Protein AF-A0A6B1G7Y1-F1 (afdb_monomer)

Solvent-accessible surface area (backbone atoms only — not comparable to full-atom values): 6559 Å² total; per-residue (Å²): 115,48,78,45,82,40,57,37,97,88,54,91,50,55,20,27,52,39,49,70,49,32,51,61,59,52,47,54,26,47,52,36,50,74,74,71,46,82,63,51,30,34,39,41,21,47,27,70,39,93,58,63,71,34,33,55,50,52,54,49,34,47,74,68,62,28,32,74,43,78,39,43,59,91,36,66,65,51,53,47,56,47,28,75,73,72,44,72,81,73,78,77,84,78,58,84,82,77,75,85,70,83,94,63,84,80,79,76,78,129

Foldseek 3Di:
DEEAEFADPPDDGAGLLDVVNLCVQLVQLVVCVVVVNPPAYEYETQHQHPDDDSNVSQVVSVVVSSHPYYYHPPPVVSQVVCCVVPNDPDDPPCDPDDDDDPPDPPPPDD

Structure (mmCIF, N/CA/C/O backbone):
data_AF-A0A6B1G7Y1-F1
#
_entry.id   AF-A0A6B1G7Y1-F1
#
loop_
_atom_site.group_PDB
_atom_site.id
_atom_site.type_symbol
_atom_site.label_atom_id
_atom_site.label_alt_id
_atom_site.label_comp_id
_atom_site.label_asym_id
_atom_site.label_entity_id
_atom_site.label_seq_id
_atom_site.pdbx_PDB_ins_code
_atom_site.Cartn_x
_atom_site.Cartn_y
_atom_site.Cartn_z
_atom_site.occupancy
_atom_site.B_iso_or_equiv
_atom_site.auth_seq_id
_atom_site.auth_comp_id
_atom_site.auth_asym_id
_atom_site.auth_atom_id
_atom_site.pdbx_PDB_model_num
ATOM 1 N N . MET A 1 1 ? -5.234 8.886 9.598 1.00 89.38 1 MET A N 1
ATOM 2 C CA . MET A 1 1 ? -4.696 8.114 8.456 1.00 89.38 1 MET A CA 1
ATOM 3 C C . MET A 1 1 ? -3.188 8.131 8.548 1.00 89.38 1 MET A C 1
ATOM 5 O O . MET A 1 1 ? -2.628 9.182 8.844 1.00 89.38 1 MET A O 1
ATOM 9 N N . TYR A 1 2 ? -2.557 6.995 8.290 1.00 94.12 2 TYR A N 1
ATOM 10 C CA . TYR A 1 2 ? -1.113 6.837 8.278 1.00 94.12 2 TYR A CA 1
ATOM 11 C C . TYR A 1 2 ? -0.604 6.624 6.856 1.00 94.12 2 TYR A C 1
ATOM 13 O O . TYR A 1 2 ? -1.242 5.952 6.044 1.00 94.12 2 TYR A O 1
ATOM 21 N N . PHE A 1 3 ? 0.569 7.184 6.583 1.00 91.38 3 PHE A N 1
ATOM 22 C CA . PHE A 1 3 ? 1.288 6.996 5.334 1.00 91.38 3 PHE A CA 1
ATOM 23 C C . PHE A 1 3 ? 2.706 6.549 5.644 1.00 91.38 3 PHE A C 1
ATOM 25 O O . PHE A 1 3 ? 3.412 7.199 6.414 1.00 91.38 3 PHE A O 1
ATOM 32 N N . GLU A 1 4 ? 3.138 5.472 5.005 1.00 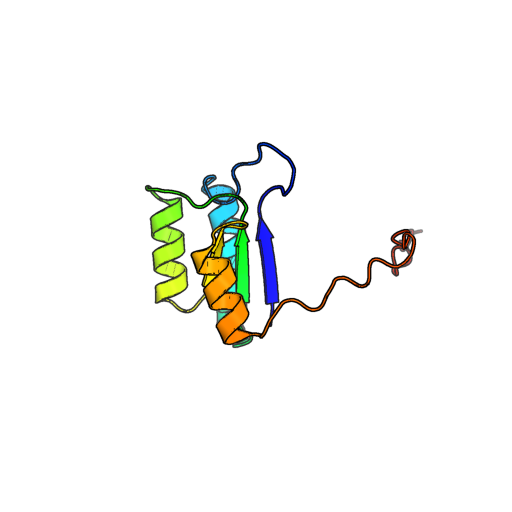93.44 4 GLU A N 1
ATOM 33 C CA . GLU A 1 4 ? 4.524 5.040 5.030 1.00 93.44 4 GLU A CA 1
ATOM 34 C C . GLU A 1 4 ? 5.127 5.138 3.639 1.00 93.44 4 GLU A C 1
ATOM 36 O O . GLU A 1 4 ? 4.558 4.672 2.656 1.00 93.44 4 GLU A O 1
ATOM 41 N N . TYR A 1 5 ? 6.309 5.737 3.557 1.00 91.56 5 TYR A N 1
ATOM 42 C CA . TYR A 1 5 ? 7.006 5.926 2.300 1.00 91.56 5 TYR A CA 1
ATOM 43 C C . TYR A 1 5 ? 8.228 5.008 2.194 1.00 91.56 5 TYR A C 1
ATOM 45 O O . TYR A 1 5 ? 9.103 5.016 3.064 1.00 91.56 5 TYR A O 1
ATOM 53 N N . LYS A 1 6 ? 8.318 4.237 1.102 1.00 91.81 6 LYS A N 1
ATOM 54 C CA . LYS A 1 6 ? 9.457 3.361 0.790 1.00 91.81 6 LYS A CA 1
ATOM 55 C C . LYS A 1 6 ? 9.981 3.568 -0.624 1.00 91.81 6 LYS A C 1
ATOM 57 O O . LYS A 1 6 ? 9.356 3.170 -1.604 1.00 91.81 6 LYS A O 1
ATOM 62 N N . GLY A 1 7 ? 11.206 4.059 -0.738 1.00 85.62 7 GLY A N 1
ATOM 63 C CA . GLY A 1 7 ? 11.886 4.191 -2.021 1.00 85.62 7 GLY A CA 1
ATOM 64 C C . GLY A 1 7 ? 12.728 5.449 -2.074 1.00 85.62 7 GLY A C 1
ATOM 65 O O . GLY A 1 7 ? 13.255 5.902 -1.059 1.00 85.62 7 GLY A O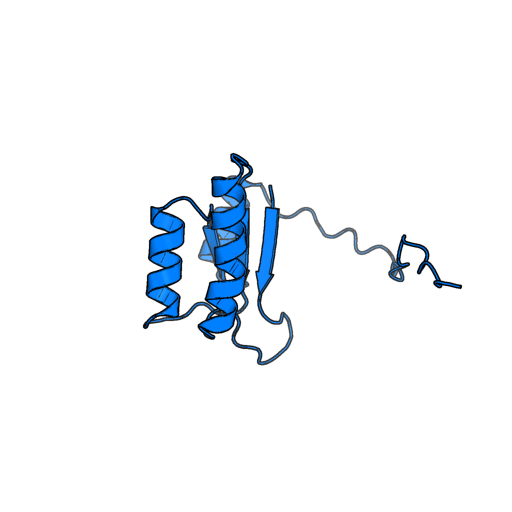 1
ATOM 66 N N . SER A 1 8 ? 12.872 5.999 -3.272 1.00 78.19 8 SER A N 1
ATOM 67 C CA . SER A 1 8 ? 13.483 7.304 -3.488 1.00 78.19 8 SER A CA 1
ATOM 68 C C . SER A 1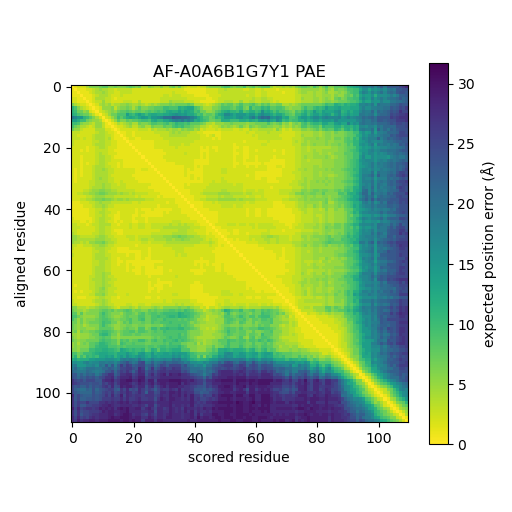 8 ? 12.702 8.063 -4.553 1.00 78.19 8 SER A C 1
ATOM 70 O O . SER A 1 8 ? 12.240 7.460 -5.517 1.00 78.19 8 SER A O 1
ATOM 72 N N . PHE A 1 9 ? 12.577 9.378 -4.368 1.00 67.25 9 PHE A N 1
ATOM 73 C CA . PHE A 1 9 ? 11.962 10.277 -5.345 1.00 67.25 9 PHE A CA 1
ATOM 74 C C . PHE A 1 9 ? 12.948 10.647 -6.470 1.00 67.25 9 PHE A C 1
ATOM 76 O O . PHE A 1 9 ? 12.533 10.944 -7.581 1.00 67.25 9 PHE A O 1
ATOM 83 N N . LYS A 1 10 ? 14.263 10.606 -6.193 1.00 66.38 10 LYS A N 1
ATOM 84 C CA . LYS A 1 10 ? 15.339 11.027 -7.116 1.00 66.38 10 LYS A CA 1
ATOM 85 C C . LYS A 1 10 ? 16.482 10.009 -7.254 1.00 66.38 10 LYS A C 1
ATOM 87 O O . LYS A 1 10 ? 17.599 10.384 -7.582 1.00 66.38 10 LYS A O 1
ATOM 92 N N . GLY A 1 11 ? 16.269 8.733 -6.935 1.00 62.91 11 GLY A N 1
ATOM 93 C CA . GLY A 1 11 ? 17.366 7.758 -6.919 1.00 62.91 11 GLY A CA 1
ATOM 94 C C . GLY A 1 11 ? 16.953 6.346 -7.304 1.00 62.91 11 GLY A C 1
ATOM 95 O O . GLY A 1 11 ? 15.781 5.995 -7.245 1.00 62.91 11 GLY A O 1
ATOM 96 N N . ALA A 1 12 ? 17.944 5.509 -7.612 1.00 70.81 12 ALA A N 1
ATOM 97 C CA . ALA A 1 12 ? 17.774 4.145 -8.123 1.00 70.81 12 ALA A CA 1
ATOM 98 C C . ALA A 1 12 ? 17.282 3.112 -7.086 1.00 70.81 12 ALA A C 1
ATOM 100 O O . ALA A 1 12 ? 17.328 1.908 -7.331 1.00 70.81 12 ALA A O 1
ATOM 101 N N . ARG A 1 13 ? 16.841 3.543 -5.894 1.00 78.00 13 ARG A N 1
ATOM 102 C CA . ARG A 1 13 ? 16.366 2.603 -4.870 1.00 78.00 13 ARG A CA 1
ATOM 103 C C . ARG A 1 13 ? 15.029 2.007 -5.323 1.00 78.00 13 ARG A C 1
ATOM 105 O O . ARG A 1 13 ? 14.050 2.752 -5.431 1.00 78.00 13 ARG A O 1
ATOM 112 N N . PRO A 1 14 ? 14.943 0.680 -5.509 1.00 85.06 14 PRO A N 1
ATOM 113 C CA . PRO A 1 14 ? 13.845 0.052 -6.239 1.00 85.06 14 PRO A CA 1
ATOM 114 C C . PRO A 1 14 ? 12.592 -0.172 -5.371 1.00 85.06 14 PRO A C 1
ATOM 116 O O . PRO A 1 14 ? 11.817 -1.083 -5.636 1.00 85.06 14 PRO A O 1
ATOM 119 N N . GLY A 1 15 ? 12.402 0.617 -4.308 1.00 90.50 15 GLY A N 1
ATOM 120 C CA . GLY A 1 15 ? 11.217 0.555 -3.451 1.00 90.50 15 GLY A CA 1
ATOM 121 C C . GLY A 1 15 ? 10.874 -0.863 -2.983 1.00 90.50 15 GLY A C 1
ATOM 122 O O . GLY A 1 15 ? 11.735 -1.602 -2.496 1.00 90.50 15 GLY A O 1
ATOM 123 N N . MET A 1 16 ? 9.609 -1.244 -3.155 1.00 93.94 16 MET A N 1
ATOM 124 C CA . MET A 1 16 ? 9.076 -2.546 -2.751 1.00 93.94 16 MET A CA 1
ATOM 125 C C . MET A 1 16 ? 9.387 -3.694 -3.719 1.00 93.94 16 MET A C 1
ATOM 127 O O . MET A 1 16 ? 9.045 -4.833 -3.407 1.00 93.94 16 MET A O 1
ATOM 131 N N . ARG A 1 17 ? 10.123 -3.471 -4.821 1.00 92.81 17 ARG A N 1
ATOM 132 C CA . ARG A 1 17 ? 10.728 -4.590 -5.578 1.00 92.81 17 ARG A CA 1
ATOM 133 C C . ARG A 1 17 ? 11.681 -5.410 -4.705 1.00 92.81 17 ARG A C 1
ATOM 135 O O . ARG A 1 17 ? 11.894 -6.594 -4.950 1.00 92.81 17 ARG A O 1
ATOM 142 N N . ARG A 1 18 ? 12.242 -4.799 -3.656 1.00 92.62 18 ARG A N 1
ATOM 143 C CA . ARG A 1 18 ? 12.984 -5.506 -2.612 1.00 92.62 18 ARG A CA 1
ATOM 144 C C . ARG A 1 18 ? 12.036 -6.137 -1.597 1.00 92.62 18 ARG A C 1
ATOM 146 O O . ARG A 1 18 ? 11.367 -5.435 -0.837 1.00 92.62 18 ARG A O 1
ATOM 153 N N . THR A 1 19 ? 12.088 -7.462 -1.491 1.00 94.81 19 THR A N 1
ATOM 154 C CA . THR A 1 19 ? 11.292 -8.253 -0.540 1.00 94.81 19 THR A CA 1
ATOM 155 C C . THR A 1 19 ? 11.436 -7.778 0.909 1.00 94.81 19 THR A C 1
ATOM 157 O O . THR A 1 19 ? 10.445 -7.718 1.631 1.00 94.81 19 THR A O 1
ATOM 160 N N . ASP A 1 20 ? 12.641 -7.400 1.354 1.00 95.31 20 ASP A N 1
ATOM 161 C CA . ASP A 1 20 ? 12.850 -6.909 2.725 1.00 95.31 20 ASP A CA 1
ATOM 162 C C . ASP A 1 20 ? 12.154 -5.564 2.980 1.00 95.31 20 ASP A C 1
ATOM 164 O O . ASP A 1 20 ? 11.650 -5.316 4.073 1.00 95.31 20 ASP A O 1
ATOM 168 N N . THR A 1 21 ? 12.092 -4.709 1.957 1.00 94.75 21 THR A N 1
ATOM 169 C CA . THR A 1 21 ? 11.418 -3.410 2.032 1.00 94.75 21 THR A CA 1
ATOM 170 C C . THR A 1 21 ? 9.906 -3.592 2.087 1.00 94.75 21 THR A C 1
ATOM 172 O O . THR A 1 21 ? 9.255 -2.945 2.906 1.00 94.75 21 THR A O 1
ATOM 175 N N . ALA A 1 22 ? 9.366 -4.521 1.290 1.00 96.00 22 ALA A N 1
ATOM 176 C CA . ALA A 1 22 ? 7.955 -4.884 1.349 1.00 96.00 22 ALA A CA 1
ATOM 177 C C . ALA A 1 22 ? 7.565 -5.409 2.741 1.00 96.00 22 ALA A C 1
ATOM 179 O O . ALA A 1 22 ? 6.629 -4.892 3.340 1.00 96.00 22 ALA A O 1
ATOM 180 N N . LYS A 1 23 ? 8.335 -6.349 3.309 1.00 96.88 23 LYS A N 1
ATOM 181 C CA . LYS A 1 23 ? 8.094 -6.871 4.669 1.00 96.88 23 LYS A CA 1
ATOM 182 C C . LYS A 1 23 ? 8.025 -5.763 5.717 1.00 96.88 23 LYS A C 1
ATOM 184 O O . LYS A 1 23 ? 7.087 -5.728 6.502 1.00 96.88 23 LYS A O 1
ATOM 189 N N . LYS A 1 24 ? 9.006 -4.855 5.712 1.00 95.50 24 LYS A N 1
ATOM 190 C CA . LYS A 1 24 ? 9.085 -3.753 6.684 1.00 95.50 24 LYS A CA 1
ATOM 191 C C . LYS A 1 24 ? 7.880 -2.821 6.594 1.00 95.50 24 LYS A C 1
ATOM 193 O O . LYS A 1 24 ? 7.349 -2.455 7.629 1.00 95.50 24 LYS A O 1
ATOM 198 N N . ALA A 1 25 ? 7.462 -2.456 5.381 1.00 96.19 25 ALA A N 1
ATOM 199 C CA . ALA A 1 25 ? 6.298 -1.592 5.201 1.00 96.19 25 ALA A CA 1
ATOM 200 C C . ALA A 1 25 ? 5.003 -2.292 5.628 1.00 96.19 25 ALA A C 1
ATOM 202 O O . ALA A 1 25 ? 4.214 -1.752 6.387 1.00 96.19 25 ALA A O 1
ATOM 203 N N . LEU A 1 26 ? 4.791 -3.529 5.181 1.00 97.38 26 LEU A N 1
ATOM 204 C CA . LEU A 1 26 ? 3.538 -4.234 5.448 1.00 97.38 26 LEU A CA 1
ATOM 205 C C . LEU A 1 26 ? 3.377 -4.609 6.929 1.00 97.38 26 LEU A C 1
ATOM 207 O O . LEU A 1 26 ? 2.255 -4.610 7.428 1.00 97.38 26 LEU A O 1
ATOM 211 N N . LEU A 1 27 ? 4.478 -4.891 7.639 1.00 97.44 27 LEU A N 1
ATOM 212 C CA . LEU A 1 27 ? 4.448 -5.258 9.057 1.00 97.44 27 LEU A CA 1
ATOM 213 C C . LEU A 1 27 ? 3.750 -4.199 9.918 1.00 97.44 27 LEU A C 1
ATOM 215 O O . LEU A 1 27 ? 2.968 -4.568 10.788 1.00 97.44 27 LEU A O 1
ATOM 219 N N . THR A 1 28 ? 3.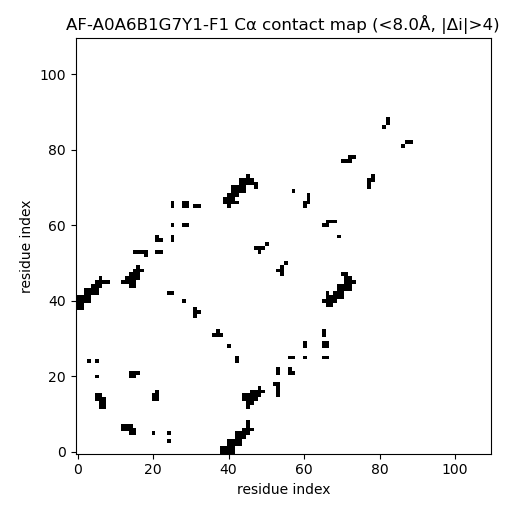980 -2.909 9.653 1.00 96.81 28 THR A N 1
ATOM 220 C CA . THR A 1 28 ? 3.319 -1.815 10.379 1.00 96.81 28 THR A CA 1
ATOM 221 C C . THR A 1 28 ? 1.798 -1.962 10.330 1.00 96.81 28 THR A C 1
ATOM 223 O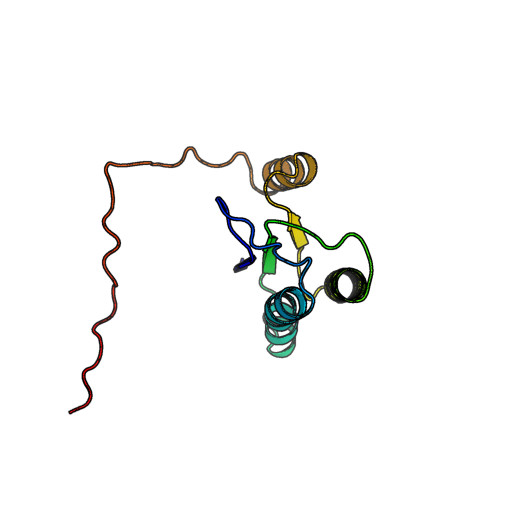 O . THR A 1 28 ? 1.145 -1.913 11.366 1.00 96.81 28 THR A O 1
ATOM 226 N N . GLY A 1 29 ? 1.233 -2.229 9.149 1.00 96.56 29 GLY A N 1
ATOM 227 C CA . GLY A 1 29 ? -0.209 -2.407 8.976 1.00 96.56 29 GLY A CA 1
ATOM 228 C C . GLY A 1 29 ? -0.777 -3.594 9.762 1.00 96.56 29 GLY A C 1
ATOM 229 O O . GLY A 1 29 ? -1.819 -3.485 10.406 1.00 96.56 29 GLY A O 1
ATOM 230 N N . PHE A 1 30 ? -0.062 -4.723 9.781 1.00 97.19 30 PHE A N 1
ATOM 231 C CA . PHE A 1 30 ? -0.457 -5.877 10.597 1.00 97.19 30 PHE A CA 1
ATOM 232 C C . PHE A 1 30 ? -0.390 -5.582 12.100 1.00 97.19 30 PHE A C 1
ATOM 234 O O . PHE A 1 30 ? -1.275 -6.012 12.838 1.00 97.19 30 PHE A O 1
ATOM 241 N N . LEU A 1 31 ? 0.625 -4.841 12.554 1.00 97.56 31 LEU A N 1
ATOM 242 C CA . LEU A 1 31 ? 0.763 -4.458 13.960 1.00 97.56 31 LEU A CA 1
ATOM 243 C C . LEU A 1 31 ? -0.345 -3.501 14.407 1.00 97.56 31 LEU A C 1
ATOM 245 O O . LEU A 1 31 ? -0.896 -3.705 15.483 1.00 97.56 31 LEU A O 1
ATOM 249 N N . LEU A 1 32 ? -0.711 -2.518 13.577 1.00 96.62 32 LEU A N 1
ATOM 250 C CA . LEU A 1 32 ? -1.828 -1.606 13.858 1.00 96.62 32 LEU A CA 1
ATOM 251 C C . LEU A 1 32 ? -3.134 -2.383 14.068 1.00 96.62 32 LEU A C 1
ATOM 253 O O . LEU A 1 32 ? -3.800 -2.221 15.088 1.00 96.62 32 LEU A O 1
ATOM 257 N N . ARG A 1 33 ? -3.437 -3.335 13.178 1.00 94.88 33 ARG A N 1
ATOM 258 C CA . ARG A 1 33 ? -4.604 -4.214 13.353 1.00 94.88 33 ARG A CA 1
ATOM 259 C C . ARG A 1 33 ? -4.532 -5.053 14.624 1.00 94.88 33 ARG A C 1
ATOM 261 O O . ARG A 1 33 ? -5.548 -5.240 15.284 1.00 94.88 33 ARG A O 1
ATOM 268 N N . ALA A 1 34 ? -3.355 -5.580 14.956 1.00 96.62 34 ALA A N 1
ATOM 269 C CA . ALA A 1 34 ? -3.174 -6.427 16.132 1.00 96.62 34 ALA A CA 1
ATOM 270 C C . ALA A 1 34 ? -3.449 -5.682 17.449 1.00 96.62 34 ALA A C 1
ATOM 272 O O . ALA A 1 34 ? -3.844 -6.315 18.424 1.00 96.62 34 ALA A O 1
ATOM 273 N N . ILE A 1 35 ? -3.278 -4.356 17.471 1.00 97.44 35 ILE A N 1
ATOM 274 C CA . ILE A 1 35 ? -3.593 -3.508 18.631 1.00 97.44 35 ILE A CA 1
ATOM 275 C C . ILE A 1 35 ? -4.990 -2.869 18.561 1.00 97.44 35 ILE A C 1
ATOM 277 O O . ILE A 1 35 ? -5.318 -2.042 19.407 1.00 97.44 35 ILE A O 1
ATOM 281 N N . GLY A 1 36 ? -5.813 -3.238 17.573 1.00 95.69 36 GLY A N 1
ATOM 282 C CA . GLY A 1 36 ? -7.159 -2.689 17.390 1.00 95.69 36 GLY A CA 1
ATOM 283 C C . GLY A 1 36 ? -7.196 -1.267 16.822 1.00 95.69 36 GLY A C 1
ATOM 284 O O . GLY A 1 36 ? -8.210 -0.588 16.965 1.00 95.69 36 GLY A O 1
ATOM 285 N N . ASP A 1 37 ? -6.113 -0.799 16.196 1.00 95.44 37 ASP A N 1
ATOM 286 C CA . ASP A 1 37 ? -6.102 0.483 15.492 1.00 95.44 37 ASP A CA 1
ATOM 287 C C . ASP A 1 37 ? -6.586 0.299 14.046 1.00 95.44 37 ASP A C 1
ATOM 289 O O . ASP A 1 37 ? -5.864 -0.199 13.177 1.00 95.44 37 ASP A O 1
ATOM 293 N N . ASP A 1 38 ? -7.823 0.726 13.794 1.00 92.75 38 ASP A N 1
ATOM 294 C CA . ASP A 1 38 ? -8.470 0.681 12.478 1.00 92.75 38 ASP A CA 1
ATOM 295 C C . ASP A 1 38 ? -8.175 1.920 11.609 1.00 92.75 38 ASP A C 1
ATOM 297 O O . ASP A 1 38 ? -8.781 2.113 10.547 1.00 92.75 38 ASP A O 1
ATOM 301 N N . THR A 1 39 ? -7.246 2.787 12.022 1.00 94.81 39 THR A N 1
ATOM 302 C CA . THR A 1 39 ? -6.848 3.954 11.232 1.00 94.81 39 THR A CA 1
ATOM 303 C C . THR A 1 39 ? -6.330 3.515 9.856 1.00 94.81 39 THR A C 1
ATOM 305 O O . THR A 1 39 ? -5.392 2.720 9.777 1.00 94.81 39 THR A O 1
ATOM 308 N N . PRO A 1 40 ? -6.846 4.075 8.740 1.00 93.56 40 PRO A N 1
ATOM 309 C CA . PRO A 1 40 ? -6.378 3.702 7.409 1.00 93.56 40 PRO A CA 1
ATOM 310 C C . PRO A 1 40 ? -4.867 3.901 7.255 1.00 93.56 40 PRO A C 1
ATOM 312 O O . PRO A 1 40 ? -4.358 4.982 7.567 1.00 93.56 40 PRO A O 1
ATOM 315 N N . TYR A 1 41 ? -4.174 2.885 6.741 1.00 95.75 41 TYR A N 1
ATOM 316 C CA . TYR A 1 41 ? -2.721 2.859 6.567 1.00 95.75 41 TYR A CA 1
ATOM 317 C C . TYR A 1 41 ? -2.364 2.600 5.099 1.00 95.75 41 TYR A C 1
ATOM 319 O O . TYR A 1 41 ? -2.734 1.570 4.533 1.00 95.75 41 TYR A O 1
ATOM 327 N N . TYR A 1 42 ? -1.650 3.536 4.477 1.00 93.62 42 TYR A N 1
ATOM 328 C CA . TYR A 1 42 ? -1.224 3.458 3.080 1.00 93.62 42 TYR A CA 1
ATOM 329 C C . TYR A 1 42 ? 0.291 3.350 2.976 1.00 93.62 42 TYR A C 1
ATOM 331 O O . TYR A 1 42 ? 1.025 4.032 3.692 1.00 93.62 42 TYR A O 1
ATOM 339 N N . VAL A 1 43 ? 0.759 2.559 2.014 1.00 94.56 43 VAL A N 1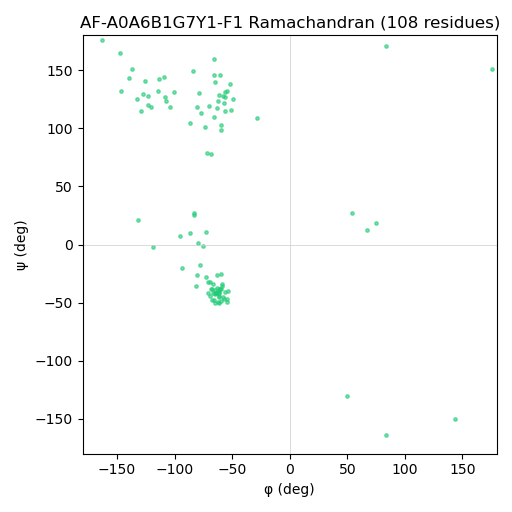
ATOM 340 C CA . VAL A 1 43 ? 2.175 2.504 1.648 1.00 94.56 43 VAL A CA 1
ATOM 341 C C . VAL A 1 43 ? 2.365 3.180 0.299 1.00 94.56 43 VAL A C 1
ATOM 343 O O . VAL A 1 43 ? 1.765 2.785 -0.694 1.00 94.56 43 VAL A O 1
ATOM 346 N N . LEU A 1 44 ? 3.229 4.186 0.250 1.00 92.25 44 LEU A N 1
ATOM 347 C CA . LEU A 1 44 ? 3.677 4.828 -0.978 1.00 92.25 44 LEU A CA 1
ATOM 348 C C . LEU A 1 44 ? 5.053 4.275 -1.346 1.00 92.25 44 LEU A C 1
ATOM 350 O O . LEU A 1 44 ? 5.959 4.240 -0.507 1.00 92.25 44 LEU A O 1
ATOM 354 N N . THR A 1 45 ? 5.249 3.866 -2.596 1.00 92.62 45 THR A N 1
ATOM 355 C CA . THR A 1 45 ? 6.536 3.329 -3.042 1.00 92.62 45 THR A CA 1
ATOM 356 C C . THR A 1 45 ? 6.973 3.839 -4.402 1.00 92.62 45 THR A C 1
ATOM 358 O O . THR A 1 45 ? 6.150 4.158 -5.244 1.00 92.62 45 THR A O 1
ATOM 361 N N . SER A 1 46 ? 8.283 3.923 -4.645 1.00 89.62 46 SER A N 1
ATOM 362 C CA . SER A 1 46 ? 8.790 4.299 -5.971 1.00 89.62 46 SER A CA 1
ATOM 363 C C . SER A 1 46 ? 8.580 3.206 -7.017 1.00 89.62 46 SER A C 1
ATOM 365 O O . SER A 1 46 ? 8.392 3.525 -8.183 1.00 89.62 46 SER A O 1
ATOM 367 N N . HIS A 1 47 ? 8.621 1.932 -6.616 1.00 90.31 47 HIS A N 1
ATOM 368 C CA . HIS A 1 47 ? 8.447 0.808 -7.533 1.00 90.31 47 HIS A CA 1
ATOM 369 C C . HIS A 1 47 ? 7.734 -0.346 -6.836 1.00 90.31 47 HIS A C 1
ATOM 371 O O . HIS A 1 47 ? 8.141 -0.772 -5.746 1.00 90.31 47 HIS A O 1
ATOM 377 N N . LEU A 1 48 ? 6.720 -0.880 -7.502 1.00 92.81 48 LEU A N 1
ATOM 378 C CA . LEU A 1 48 ? 6.062 -2.121 -7.136 1.00 92.81 48 LEU A CA 1
ATOM 379 C C . LEU A 1 48 ? 6.835 -3.327 -7.693 1.00 92.81 48 LEU A C 1
ATOM 381 O O . LEU A 1 48 ? 7.510 -3.227 -8.727 1.00 92.81 48 LEU A O 1
ATOM 385 N N . PRO A 1 49 ? 6.791 -4.475 -6.998 1.00 93.38 49 PRO A N 1
ATOM 386 C CA . PRO A 1 49 ? 7.194 -5.738 -7.595 1.00 93.38 49 PRO A CA 1
ATOM 387 C C . PRO A 1 49 ? 6.225 -6.112 -8.724 1.00 93.38 49 PRO A C 1
ATOM 389 O O . PRO A 1 49 ? 5.038 -5.852 -8.636 1.00 93.38 49 PRO A O 1
ATOM 392 N N . GLU A 1 50 ? 6.724 -6.757 -9.775 1.00 90.94 50 GLU A N 1
ATOM 393 C CA . GLU A 1 50 ? 5.870 -7.279 -10.860 1.00 90.94 50 GLU A CA 1
ATOM 394 C C . GLU A 1 50 ? 5.482 -8.746 -10.623 1.00 90.94 50 GLU A C 1
ATOM 396 O O . GLU A 1 50 ? 4.533 -9.262 -11.204 1.00 90.94 50 GLU A O 1
ATOM 401 N N . ARG A 1 51 ? 6.253 -9.453 -9.784 1.00 93.88 51 ARG A N 1
ATOM 402 C CA . ARG A 1 51 ? 6.080 -10.877 -9.476 1.00 93.88 51 ARG A CA 1
ATOM 403 C C . ARG A 1 51 ? 6.830 -11.281 -8.207 1.00 93.88 51 ARG A C 1
ATOM 405 O O . ARG A 1 51 ? 7.602 -10.511 -7.636 1.00 93.88 51 ARG A O 1
ATOM 412 N N . GLY A 1 52 ? 6.654 -12.539 -7.809 1.00 96.06 52 GLY A N 1
ATOM 413 C CA . GLY A 1 52 ? 7.414 -13.172 -6.732 1.00 96.06 52 GLY A CA 1
ATOM 414 C C . GLY A 1 52 ? 6.872 -12.877 -5.333 1.00 96.06 52 GLY A C 1
ATOM 415 O O . GLY A 1 52 ? 5.729 -12.459 -5.158 1.00 96.06 52 GLY A O 1
ATOM 416 N N . ALA A 1 53 ? 7.698 -13.134 -4.316 1.00 95.75 53 ALA A N 1
ATOM 417 C CA . ALA A 1 53 ? 7.274 -13.089 -2.916 1.00 95.75 53 ALA A CA 1
ATOM 418 C C . ALA A 1 53 ? 6.782 -11.702 -2.475 1.00 95.75 53 ALA A C 1
ATOM 420 O O . ALA A 1 53 ? 5.815 -11.610 -1.727 1.00 95.75 53 ALA A O 1
ATOM 421 N N . ALA A 1 54 ? 7.421 -10.627 -2.947 1.00 95.94 54 ALA A N 1
ATOM 422 C CA . ALA A 1 54 ? 7.014 -9.264 -2.621 1.00 95.94 54 ALA A CA 1
ATOM 423 C C . ALA A 1 54 ? 5.585 -8.959 -3.099 1.00 95.94 54 ALA A C 1
ATOM 425 O O . ALA A 1 54 ? 4.793 -8.459 -2.306 1.00 95.94 54 ALA A O 1
ATOM 426 N N . GLN A 1 55 ? 5.241 -9.339 -4.336 1.00 96.94 55 GLN A N 1
ATOM 427 C CA . GLN A 1 55 ? 3.884 -9.176 -4.868 1.00 96.94 55 GLN A CA 1
ATOM 428 C C . GLN A 1 55 ? 2.868 -9.968 -4.039 1.00 96.94 55 GLN A C 1
ATOM 430 O O . GLN A 1 55 ? 1.911 -9.396 -3.532 1.00 96.94 55 GLN A O 1
ATOM 435 N N . ARG A 1 56 ? 3.139 -11.257 -3.786 1.00 97.31 56 ARG A N 1
ATOM 436 C CA . ARG A 1 56 ? 2.236 -12.104 -2.987 1.00 97.31 56 ARG A CA 1
ATOM 437 C C . ARG A 1 56 ? 1.994 -11.565 -1.574 1.00 97.31 56 ARG A C 1
ATOM 439 O O . ARG A 1 56 ? 0.893 -11.700 -1.054 1.00 97.31 56 ARG A O 1
ATOM 446 N N . MET A 1 57 ? 3.005 -10.965 -0.940 1.00 97.19 57 MET A N 1
ATOM 447 C CA . MET A 1 57 ? 2.840 -10.337 0.378 1.00 97.19 57 MET A CA 1
ATOM 448 C C . MET A 1 57 ? 1.960 -9.087 0.315 1.00 97.19 57 MET A C 1
ATOM 450 O O . MET A 1 57 ? 1.170 -8.873 1.230 1.00 97.19 57 MET A O 1
ATOM 454 N N . ILE A 1 58 ? 2.088 -8.275 -0.740 1.00 96.94 58 ILE A N 1
ATOM 455 C CA . ILE A 1 58 ? 1.225 -7.106 -0.952 1.00 96.94 58 ILE A CA 1
ATOM 456 C C . ILE A 1 58 ? -0.225 -7.564 -1.111 1.00 96.94 58 ILE A C 1
ATOM 458 O O . ILE A 1 58 ? -1.088 -7.078 -0.382 1.00 96.94 58 ILE A O 1
ATOM 462 N N . ASP A 1 59 ? -0.473 -8.547 -1.977 1.00 96.56 59 ASP A N 1
ATOM 463 C CA . ASP A 1 59 ? -1.814 -9.093 -2.211 1.00 96.56 59 ASP A CA 1
ATOM 464 C C . ASP A 1 59 ? -2.427 -9.634 -0.909 1.00 96.56 59 ASP A C 1
ATOM 466 O O . ASP A 1 59 ? -3.570 -9.323 -0.571 1.00 96.56 59 ASP A O 1
ATOM 470 N N . ALA A 1 60 ? -1.642 -10.382 -0.124 1.00 96.88 60 ALA A N 1
ATOM 471 C CA . ALA A 1 60 ? -2.073 -10.909 1.168 1.00 96.88 60 ALA A CA 1
ATOM 472 C C . ALA A 1 60 ? -2.381 -9.799 2.187 1.00 96.88 60 ALA A C 1
ATOM 474 O O . ALA A 1 60 ? -3.375 -9.883 2.904 1.00 96.88 60 ALA A O 1
ATOM 475 N N . ALA A 1 61 ? -1.560 -8.748 2.251 1.00 97.25 61 ALA A N 1
ATOM 476 C CA . ALA A 1 61 ? -1.780 -7.631 3.165 1.00 97.25 61 ALA A CA 1
ATOM 477 C C . ALA A 1 61 ? -3.029 -6.814 2.802 1.00 97.25 61 ALA A C 1
ATOM 479 O O . ALA A 1 61 ? -3.771 -6.407 3.697 1.00 97.25 61 ALA A O 1
ATOM 480 N N . VAL A 1 62 ? -3.288 -6.606 1.506 1.00 95.75 62 VAL A N 1
ATOM 481 C CA . VAL A 1 62 ? -4.517 -5.961 1.019 1.00 95.75 62 VAL A CA 1
ATOM 482 C C . VAL A 1 62 ? -5.733 -6.837 1.332 1.00 95.75 62 VAL A C 1
ATOM 484 O O . VAL A 1 62 ? -6.700 -6.349 1.915 1.00 95.75 62 VAL A O 1
ATOM 487 N N . GLY A 1 63 ? -5.671 -8.139 1.031 1.00 96.25 63 GLY A N 1
ATOM 488 C CA . GLY A 1 63 ? -6.752 -9.088 1.319 1.00 96.25 63 GLY A CA 1
ATOM 489 C C . GLY A 1 63 ? -7.076 -9.203 2.813 1.00 96.25 63 GLY A C 1
ATOM 490 O O . GLY A 1 63 ? -8.243 -9.230 3.199 1.00 96.25 63 GLY A O 1
ATOM 491 N N . ALA A 1 64 ? -6.053 -9.169 3.670 1.00 95.81 64 ALA A N 1
ATOM 492 C CA . ALA A 1 64 ? -6.200 -9.137 5.125 1.00 95.81 64 ALA A CA 1
ATOM 493 C C . ALA A 1 64 ? -6.643 -7.767 5.674 1.00 95.81 64 ALA A C 1
ATOM 495 O O . ALA A 1 64 ? -6.790 -7.611 6.887 1.00 95.81 64 ALA A O 1
ATOM 496 N N . LYS A 1 65 ? -6.824 -6.758 4.807 1.00 95.50 65 LYS A N 1
ATOM 497 C CA . LYS A 1 65 ? -7.109 -5.362 5.175 1.00 95.50 65 LYS A CA 1
ATOM 498 C C . LYS A 1 65 ? -6.075 -4.776 6.148 1.00 95.50 65 LYS A C 1
ATOM 500 O O . LYS A 1 65 ? -6.405 -3.887 6.931 1.00 95.50 65 LYS A O 1
ATOM 505 N N . ALA A 1 66 ? -4.841 -5.287 6.127 1.00 96.62 66 ALA A N 1
ATOM 506 C CA . ALA A 1 66 ? -3.706 -4.780 6.904 1.00 96.62 66 ALA A CA 1
ATOM 507 C C . ALA A 1 66 ? -3.184 -3.457 6.343 1.00 96.62 66 ALA A C 1
ATOM 509 O O . ALA A 1 66 ? -2.664 -2.626 7.078 1.00 96.62 66 ALA A O 1
ATOM 510 N N . VAL A 1 67 ? -3.364 -3.242 5.043 1.00 96.44 67 VAL A N 1
ATOM 511 C CA . VAL A 1 67 ? -3.093 -1.969 4.380 1.00 96.44 67 VAL A CA 1
ATOM 512 C C . VAL A 1 67 ? -4.340 -1.528 3.622 1.00 96.44 67 VAL A C 1
ATOM 514 O O . VAL A 1 67 ? -5.036 -2.341 3.016 1.00 96.44 67 VAL A O 1
ATOM 517 N N . SER A 1 68 ? -4.632 -0.231 3.650 1.00 93.56 68 SER A N 1
ATOM 518 C CA . SER A 1 68 ? -5.715 0.384 2.876 1.00 93.56 68 SER A CA 1
ATOM 519 C C . SER A 1 68 ? -5.345 0.582 1.404 1.00 93.56 68 SER A C 1
ATOM 521 O O . SER A 1 68 ? -6.228 0.769 0.571 1.00 93.56 68 SER A O 1
ATOM 523 N N . GLY A 1 69 ? -4.050 0.541 1.085 1.00 91.88 69 GLY A N 1
ATOM 524 C CA . GLY A 1 69 ? -3.538 0.567 -0.279 1.00 91.88 69 GLY A CA 1
ATOM 525 C C . GLY A 1 69 ? -2.013 0.607 -0.323 1.00 91.88 69 GLY A C 1
ATOM 526 O O . GLY A 1 69 ? -1.366 1.138 0.583 1.00 91.88 69 GLY A O 1
ATOM 527 N N . VAL A 1 70 ? -1.444 0.059 -1.396 1.00 93.75 70 VAL A N 1
ATOM 528 C CA . VAL A 1 70 ? -0.023 0.183 -1.740 1.00 93.75 70 VAL A CA 1
ATOM 529 C C . VAL A 1 70 ? 0.054 0.851 -3.104 1.00 93.75 70 VAL A C 1
ATOM 531 O O . VAL A 1 70 ? -0.482 0.326 -4.074 1.00 93.75 70 VAL A O 1
ATOM 534 N N . LEU A 1 71 ? 0.673 2.023 -3.169 1.00 90.38 71 LEU A N 1
ATOM 535 C CA . LEU A 1 71 ? 0.583 2.914 -4.320 1.00 90.38 71 LEU A CA 1
ATOM 536 C C . LEU A 1 71 ? 1.976 3.203 -4.858 1.00 90.38 71 LEU A C 1
ATOM 538 O O . LEU A 1 71 ? 2.866 3.623 -4.110 1.00 90.38 71 LEU A O 1
ATOM 542 N N . GLN A 1 72 ? 2.161 2.998 -6.159 1.00 89.19 72 GLN A N 1
ATOM 543 C CA . GLN A 1 72 ? 3.377 3.431 -6.824 1.00 89.19 72 GLN A CA 1
ATOM 544 C C . GLN A 1 72 ? 3.308 4.935 -7.093 1.00 89.19 72 GLN A C 1
ATOM 546 O O . GLN A 1 72 ? 2.335 5.450 -7.638 1.00 89.19 72 GLN A O 1
ATOM 551 N N . MET A 1 73 ? 4.357 5.653 -6.719 1.00 80.69 73 MET A N 1
ATOM 552 C CA . MET A 1 73 ? 4.510 7.054 -7.073 1.00 80.69 73 MET A CA 1
ATOM 553 C C . MET A 1 73 ? 4.662 7.185 -8.585 1.00 80.69 73 MET A C 1
ATOM 555 O O . MET A 1 73 ? 5.380 6.404 -9.208 1.00 80.69 73 MET A O 1
ATOM 559 N N . ASN A 1 74 ? 4.031 8.210 -9.152 1.00 76.62 74 ASN A N 1
ATOM 560 C CA . ASN A 1 74 ? 3.975 8.471 -10.592 1.00 76.62 74 ASN A CA 1
ATOM 561 C C . ASN A 1 74 ? 3.179 7.438 -11.402 1.00 76.62 74 ASN A C 1
ATOM 563 O O . ASN A 1 74 ? 3.264 7.457 -12.626 1.00 76.62 74 ASN A O 1
ATOM 567 N N . ASP A 1 75 ? 2.410 6.560 -10.755 1.00 79.81 75 ASP A N 1
ATOM 568 C CA . ASP A 1 75 ? 1.356 5.822 -11.444 1.00 79.81 75 ASP A CA 1
ATOM 569 C C . ASP A 1 75 ? 0.154 6.765 -11.646 1.00 79.81 75 ASP A C 1
ATOM 571 O O . ASP A 1 75 ? -0.466 7.173 -10.655 1.00 79.81 75 ASP A O 1
ATOM 575 N N . PRO A 1 76 ? -0.182 7.137 -12.897 1.00 78.12 76 PRO A N 1
ATOM 576 C CA . PRO A 1 76 ? -1.277 8.059 -13.174 1.00 78.12 76 PRO A CA 1
ATOM 577 C C . PRO A 1 76 ? -2.616 7.557 -12.632 1.00 78.12 76 PRO A C 1
ATOM 579 O O . PRO A 1 76 ? -3.418 8.358 -12.156 1.00 78.12 76 PRO A O 1
ATOM 582 N N . VAL A 1 77 ? -2.835 6.238 -12.645 1.00 78.06 77 VAL A N 1
ATOM 583 C CA . VAL A 1 77 ? -4.071 5.616 -12.154 1.00 78.06 77 VAL A CA 1
ATOM 584 C C . VAL A 1 77 ? -4.155 5.756 -10.638 1.00 78.06 77 VAL A C 1
ATOM 586 O O . VAL A 1 77 ? -5.187 6.161 -10.104 1.00 78.06 77 VAL A O 1
ATOM 589 N N . ALA A 1 78 ? -3.050 5.500 -9.933 1.00 76.62 78 ALA A N 1
ATOM 590 C CA . ALA A 1 78 ? -2.985 5.699 -8.488 1.00 76.62 78 ALA A CA 1
ATOM 591 C C . ALA A 1 78 ? -3.170 7.178 -8.108 1.00 76.62 78 ALA A C 1
ATOM 593 O O . ALA A 1 78 ? -3.893 7.488 -7.160 1.00 76.62 78 ALA A O 1
ATOM 594 N N . SER A 1 79 ? -2.551 8.103 -8.851 1.00 76.00 79 SER A N 1
ATOM 595 C CA . SER A 1 79 ? -2.731 9.546 -8.650 1.00 76.00 79 SER A CA 1
ATOM 596 C C . SER A 1 79 ? -4.178 9.991 -8.867 1.00 76.00 79 SER A C 1
ATOM 598 O O . SER A 1 79 ? -4.694 10.785 -8.076 1.00 76.00 79 SER A O 1
ATOM 600 N N . GLN A 1 80 ? -4.850 9.463 -9.892 1.00 79.69 80 GLN A N 1
ATOM 601 C CA . GLN A 1 80 ? -6.261 9.735 -10.142 1.00 79.69 80 GLN A CA 1
ATOM 602 C C . GLN A 1 80 ? -7.147 9.192 -9.014 1.00 79.69 80 GLN A C 1
ATOM 604 O O . GLN A 1 80 ? -7.916 9.955 -8.437 1.00 79.69 80 GLN A O 1
ATOM 609 N N . ALA A 1 81 ? -6.980 7.926 -8.623 1.00 78.06 81 ALA A N 1
ATOM 610 C CA . ALA A 1 81 ? -7.770 7.312 -7.553 1.00 78.06 81 ALA A CA 1
ATOM 611 C C . ALA A 1 81 ? -7.610 8.044 -6.206 1.00 78.06 81 ALA A C 1
ATOM 613 O O . ALA A 1 81 ? -8.575 8.221 -5.460 1.00 78.06 81 ALA A O 1
ATOM 614 N N . LEU A 1 82 ? -6.397 8.513 -5.889 1.00 75.00 82 LEU A N 1
ATOM 615 C CA . LEU A 1 82 ? -6.161 9.362 -4.719 1.00 75.00 82 LEU A CA 1
ATOM 616 C C . LEU A 1 82 ? -6.874 10.714 -4.837 1.00 75.00 82 LEU A C 1
ATOM 618 O O . LEU A 1 82 ? -7.457 11.174 -3.859 1.00 75.00 82 LEU A O 1
ATOM 622 N N . THR A 1 83 ? -6.845 11.333 -6.018 1.00 81.00 83 THR A N 1
ATOM 623 C CA . THR A 1 83 ? -7.506 12.622 -6.275 1.00 81.00 83 THR A CA 1
ATOM 624 C C . THR A 1 83 ? -9.023 12.511 -6.148 1.00 81.00 83 THR A C 1
ATOM 626 O O . THR A 1 83 ? -9.650 13.362 -5.527 1.00 81.00 83 THR A O 1
ATOM 629 N N . GLU A 1 84 ? -9.619 11.446 -6.677 1.00 81.88 84 GLU A N 1
ATOM 630 C CA . GLU A 1 84 ? -11.055 11.174 -6.549 1.00 81.88 84 GLU A CA 1
ATOM 631 C C . GLU A 1 84 ? -11.456 10.945 -5.087 1.00 81.88 84 GLU A C 1
ATOM 633 O O . GLU A 1 84 ? -12.511 11.397 -4.646 1.00 81.88 84 GLU A O 1
ATOM 638 N N . ARG A 1 85 ? -10.593 10.281 -4.307 1.00 80.56 85 ARG A N 1
ATOM 639 C CA . ARG A 1 85 ? -10.882 9.933 -2.912 1.00 80.56 85 ARG A CA 1
ATOM 640 C C . ARG A 1 85 ? -10.635 11.066 -1.916 1.00 80.56 85 ARG A C 1
ATOM 642 O O . ARG A 1 85 ? -11.345 11.150 -0.917 1.00 80.56 85 ARG A O 1
ATOM 649 N N . PHE A 1 86 ? -9.612 11.886 -2.139 1.00 81.12 86 PHE A N 1
ATOM 650 C CA . PHE A 1 86 ? -9.144 12.892 -1.175 1.00 81.12 86 PHE A CA 1
ATOM 651 C C . PHE A 1 86 ? -9.238 14.332 -1.689 1.00 81.12 86 PHE A C 1
ATOM 653 O O . PHE A 1 86 ? -8.935 15.265 -0.945 1.00 81.12 86 PHE A O 1
ATOM 660 N N . GLY A 1 87 ? -9.674 14.523 -2.933 1.00 82.12 87 GLY A N 1
ATOM 661 C C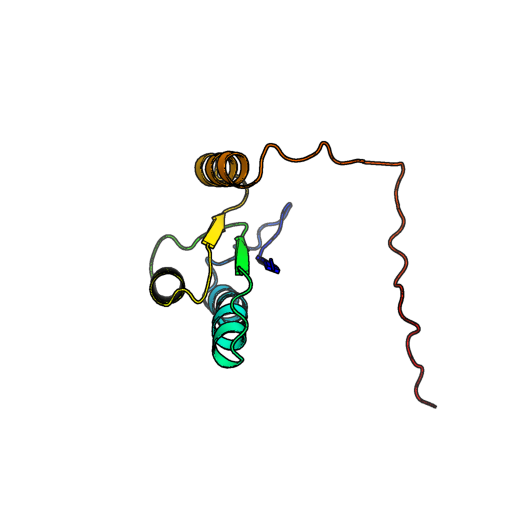A . GLY A 1 87 ? -9.634 15.805 -3.622 1.00 82.12 87 GLY A CA 1
ATOM 662 C C . GLY A 1 87 ? -8.270 16.086 -4.267 1.00 82.12 87 GLY A C 1
ATOM 663 O O . GLY A 1 87 ? -7.297 15.355 -4.053 1.00 82.12 87 GLY A O 1
ATOM 664 N N . PRO A 1 88 ? -8.177 17.150 -5.084 1.00 76.00 88 PRO A N 1
ATOM 665 C CA . PRO A 1 88 ? -6.927 17.538 -5.722 1.00 76.00 88 PRO A CA 1
ATOM 666 C C . PRO A 1 88 ? -5.865 17.879 -4.671 1.00 76.00 88 PRO A C 1
ATOM 668 O O . PRO A 1 88 ? -6.197 18.453 -3.627 1.00 76.00 88 PRO A O 1
ATOM 671 N N . PRO A 1 89 ? -4.580 17.577 -4.938 1.00 68.25 89 PRO A N 1
ATOM 672 C CA . PRO A 1 89 ? -3.515 17.968 -4.034 1.00 68.25 89 PRO A CA 1
ATOM 673 C C . PRO A 1 89 ? -3.574 19.481 -3.834 1.00 68.25 89 PRO A C 1
ATOM 675 O O . PRO A 1 89 ? -3.573 20.253 -4.798 1.00 68.25 89 PRO A O 1
ATOM 678 N N . ALA A 1 90 ? -3.626 19.916 -2.574 1.00 70.12 90 ALA A N 1
ATOM 679 C CA . ALA A 1 90 ? -3.457 21.324 -2.263 1.00 70.12 90 ALA A CA 1
ATOM 680 C C . ALA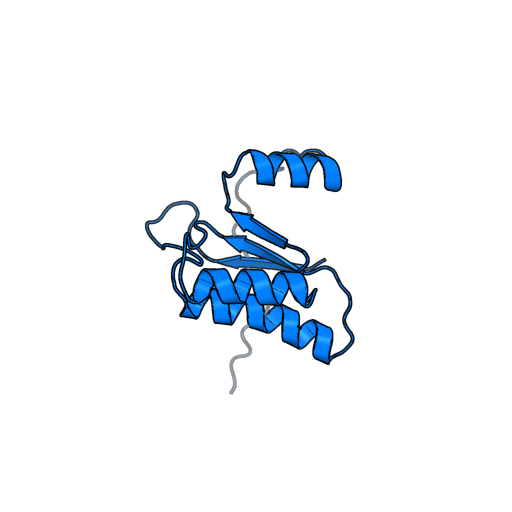 A 1 90 ? -2.136 21.784 -2.892 1.00 70.12 90 ALA A C 1
ATOM 682 O O . ALA A 1 90 ? -1.117 21.100 -2.745 1.00 70.12 90 ALA A O 1
ATOM 683 N N . ARG A 1 91 ? -2.144 22.923 -3.604 1.00 59.00 91 ARG A N 1
ATOM 684 C CA . ARG A 1 91 ? -0.899 23.501 -4.127 1.00 59.00 91 ARG A CA 1
ATOM 685 C C . ARG A 1 91 ? 0.098 23.543 -2.972 1.00 59.00 91 ARG A C 1
ATOM 687 O O . ARG A 1 91 ? -0.254 24.092 -1.920 1.00 59.00 91 ARG A O 1
ATOM 694 N N . PRO A 1 92 ? 1.299 22.961 -3.124 1.00 53.88 92 PRO A N 1
ATOM 695 C CA . PRO A 1 92 ? 2.271 23.022 -2.057 1.00 53.88 92 PRO A CA 1
ATOM 696 C C . PRO A 1 92 ? 2.493 24.502 -1.758 1.00 53.88 92 PRO A C 1
ATOM 698 O O . PRO A 1 92 ? 2.838 25.279 -2.650 1.00 53.88 92 PRO A O 1
ATOM 701 N N . ARG A 1 93 ? 2.253 24.915 -0.509 1.00 48.16 93 ARG A N 1
ATOM 702 C CA . ARG A 1 93 ? 2.780 26.187 -0.016 1.00 48.16 93 ARG A CA 1
ATOM 703 C C . ARG A 1 93 ? 4.290 26.003 0.073 1.00 48.16 93 ARG A C 1
ATOM 705 O O . ARG A 1 93 ? 4.824 25.751 1.149 1.00 48.16 93 ARG A O 1
ATOM 712 N N . ILE A 1 94 ? 4.967 26.069 -1.071 1.00 51.25 94 ILE A N 1
ATOM 713 C CA . ILE A 1 94 ? 6.409 26.272 -1.124 1.00 51.25 94 ILE A CA 1
ATOM 714 C C . ILE A 1 94 ? 6.603 27.732 -0.714 1.00 51.25 94 ILE A C 1
ATOM 716 O O . ILE A 1 94 ? 6.676 28.631 -1.544 1.00 51.25 94 ILE A O 1
ATOM 720 N N . GLY A 1 95 ? 6.541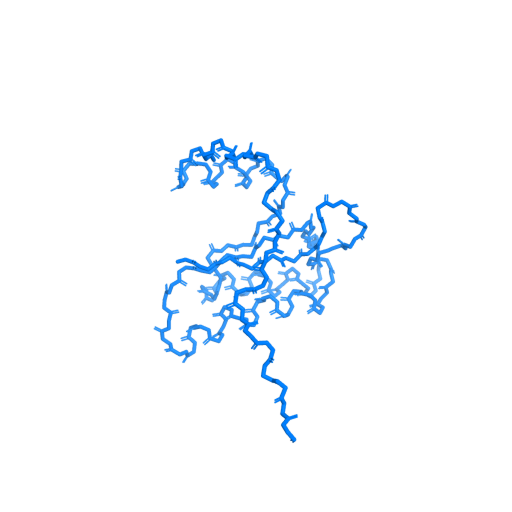 27.984 0.594 1.00 52.66 95 GLY A N 1
ATOM 721 C CA . GLY A 1 95 ? 7.118 29.198 1.152 1.00 52.66 95 GLY A CA 1
ATOM 722 C C . GLY A 1 95 ? 8.638 29.148 0.972 1.00 52.66 95 GLY A C 1
ATOM 723 O O . GLY A 1 95 ? 9.178 28.052 0.780 1.00 52.66 95 GLY A O 1
ATOM 724 N N . PRO A 1 96 ? 9.331 30.296 1.031 1.00 49.22 96 PRO A N 1
ATOM 725 C CA . PRO A 1 96 ? 10.787 30.304 1.041 1.00 49.22 96 PRO A CA 1
ATOM 726 C C . PRO A 1 96 ? 11.281 29.362 2.146 1.00 49.22 96 PRO A C 1
ATOM 728 O O . PRO A 1 96 ? 10.669 29.254 3.210 1.00 49.22 96 PRO A O 1
ATOM 731 N N . GLU A 1 97 ? 12.320 28.611 1.807 1.00 52.47 97 GLU A N 1
ATOM 732 C CA . GLU A 1 97 ? 12.862 27.438 2.488 1.00 52.47 97 GLU A CA 1
ATOM 733 C C . GLU A 1 97 ? 12.630 27.411 4.008 1.00 52.47 97 GLU A C 1
ATOM 735 O O . GLU A 1 97 ? 13.265 28.137 4.771 1.00 52.47 97 GLU A O 1
ATOM 740 N N . ARG A 1 98 ? 11.741 26.528 4.485 1.00 50.44 98 ARG A N 1
ATOM 741 C CA . ARG A 1 98 ? 11.774 26.137 5.899 1.00 50.44 98 ARG A CA 1
ATOM 742 C C . ARG A 1 98 ? 12.969 25.218 6.084 1.00 50.44 98 ARG A C 1
ATOM 744 O O . ARG A 1 98 ? 12.892 24.032 5.768 1.00 50.44 98 ARG A O 1
ATOM 751 N N . THR A 1 99 ? 14.056 25.762 6.615 1.00 45.56 99 THR A N 1
ATOM 752 C CA . THR A 1 99 ? 15.093 24.973 7.276 1.00 45.56 99 THR A CA 1
ATOM 753 C C . THR A 1 99 ? 14.408 24.068 8.295 1.00 45.56 99 THR A C 1
ATOM 755 O O . THR A 1 99 ? 13.742 24.528 9.222 1.00 45.56 99 THR A O 1
ATOM 758 N N . TRP A 1 100 ? 14.503 22.758 8.075 1.00 45.34 100 TRP A N 1
ATOM 759 C CA . TRP A 1 100 ? 14.055 21.764 9.038 1.00 45.34 100 TRP A CA 1
ATOM 760 C C . TRP A 1 100 ? 14.778 22.029 10.364 1.00 45.34 100 TRP A C 1
ATOM 762 O O . TRP A 1 100 ? 16.002 21.940 10.429 1.00 45.34 100 TRP A O 1
ATOM 772 N N . GLN A 1 101 ? 14.029 22.397 11.403 1.00 37.53 101 GLN A N 1
ATOM 773 C CA . GLN A 1 101 ? 14.538 22.476 12.769 1.00 37.53 101 GLN A CA 1
ATOM 774 C C . GLN A 1 101 ? 14.017 21.249 13.528 1.00 37.53 101 GLN A C 1
ATOM 776 O O . GLN A 1 101 ? 12.797 21.088 13.632 1.00 37.53 101 GLN A O 1
ATOM 781 N N . PRO A 1 102 ? 14.887 20.357 14.034 1.00 43.25 102 PRO A N 1
ATOM 782 C CA . PRO A 1 102 ? 14.440 19.242 14.857 1.00 43.25 102 PRO A CA 1
ATOM 783 C C . PRO A 1 102 ? 13.798 19.781 16.138 1.00 43.25 102 PRO A C 1
ATOM 785 O O . PRO A 1 102 ? 14.455 20.424 16.950 1.00 43.25 102 PRO A O 1
ATOM 788 N N . SER A 1 103 ? 12.512 19.498 16.333 1.00 50.69 103 SER A N 1
ATOM 789 C CA . SER A 1 103 ? 11.730 19.951 17.488 1.00 50.69 103 SER A CA 1
ATOM 790 C C . SER A 1 103 ? 11.895 19.068 18.730 1.00 50.69 103 SER A C 1
ATOM 792 O O . SER A 1 103 ? 10.981 18.986 19.545 1.00 50.69 103 SER A O 1
ATOM 794 N N . LEU A 1 104 ? 13.027 18.381 18.892 1.00 40.34 104 LEU A N 1
ATOM 795 C CA . LEU A 1 104 ? 13.294 17.590 20.092 1.00 40.34 104 LEU A CA 1
ATOM 796 C C . LEU A 1 104 ? 14.698 17.897 20.617 1.00 40.34 104 LEU A C 1
ATOM 798 O O . LEU A 1 104 ? 15.665 17.749 19.865 1.00 40.34 104 LEU A O 1
ATOM 802 N N . PRO A 1 105 ? 14.846 18.295 21.894 1.00 43.62 105 PRO A N 1
ATOM 803 C CA . PRO A 1 105 ? 16.157 18.365 22.507 1.00 43.62 105 PRO A CA 1
ATOM 804 C C . PRO A 1 105 ? 16.744 16.952 22.526 1.00 43.62 105 PRO A C 1
ATOM 806 O O . PRO A 1 105 ? 16.146 16.017 23.060 1.00 43.62 105 PRO A O 1
ATOM 809 N N . ILE A 1 106 ? 17.926 16.794 21.930 1.00 50.62 106 ILE A N 1
ATOM 810 C CA . ILE A 1 106 ? 18.769 15.623 22.162 1.00 50.62 106 ILE A CA 1
ATOM 811 C C . ILE A 1 106 ? 19.065 15.637 23.660 1.00 50.62 106 ILE A C 1
ATOM 813 O O . ILE A 1 106 ? 19.869 16.446 24.125 1.00 50.62 106 ILE A O 1
ATOM 817 N N . ALA A 1 107 ? 18.387 14.781 24.422 1.00 44.84 107 ALA A N 1
ATOM 818 C CA . ALA A 1 107 ? 18.747 14.517 25.802 1.00 44.84 107 ALA A CA 1
ATOM 819 C C . ALA A 1 107 ? 20.177 13.965 25.794 1.00 44.84 107 ALA A C 1
ATOM 821 O O . ALA A 1 107 ? 20.408 12.794 25.487 1.00 44.84 107 ALA A O 1
ATOM 822 N N . ARG A 1 108 ? 21.156 14.829 26.075 1.00 48.00 108 ARG A N 1
ATOM 823 C CA . ARG A 1 108 ? 22.497 14.385 26.436 1.00 48.00 108 ARG A CA 1
ATOM 824 C C . ARG A 1 108 ? 22.340 13.678 27.774 1.00 48.00 108 ARG A C 1
ATOM 826 O O . ARG A 1 108 ? 22.013 14.318 28.769 1.00 48.00 108 ARG A O 1
ATOM 833 N N . ARG A 1 109 ? 22.489 12.353 27.777 1.00 46.94 109 ARG A N 1
ATOM 834 C CA . ARG A 1 109 ? 22.690 11.626 29.029 1.00 46.94 109 ARG A CA 1
ATOM 835 C C . ARG A 1 109 ? 23.993 12.137 29.646 1.00 46.94 109 ARG A C 1
ATOM 837 O O . ARG A 1 109 ? 24.987 12.261 28.928 1.00 46.94 109 ARG A O 1
ATOM 844 N N . ALA A 1 110 ? 23.899 12.511 30.918 1.00 55.62 110 ALA A N 1
ATOM 845 C CA . ALA A 1 110 ? 25.030 12.766 31.799 1.00 55.62 110 ALA A CA 1
ATOM 846 C C . ALA A 1 110 ? 25.852 11.487 32.006 1.00 55.62 110 ALA A C 1
ATOM 848 O O . ALA A 1 110 ? 25.262 10.388 31.860 1.00 55.62 110 ALA A O 1
#

Radius of gyration: 16.61 Å; Cα contacts (8 Å, |Δi|>4): 141; chains: 1; bounding box: 36×44×45 Å

Mean predicted aligned error: 9.65 Å

Secondary structure (DSSP, 8-state):
-EEEEES-SSS---GGGSHHHHHHHHHHHHHHHHTT----EEEEES---SSSHHHHHHHHHHHTTS-SEEEETT-HHHHHHHHHHH-SPPPP---S-------S------

pLDDT: mean 81.97, std 17.85, range [37.53, 97.56]

Nearest PDB structures (foldseek):
  6cfd-assembly1_M  TM=6.275E-01  e=2.129E+00  Enterococcus faecium
  6cfd-assembly1_E  TM=6.290E-01  e=2.129E+00  Enterococcus faecium
  5dmy-assembly1_C  TM=5.410E-01  e=3.004E+00  Bifidobacterium bifidum
  2gvp-assembly1_A  TM=3.171E-01  e=8.703E-01  Homo sapiens
  6c2v-assembly1_A  TM=4.623E-01  e=9.679E+00  synthetic construct

Sequence (110 aa):
MYFEYKGSFKGARPGMRRTDTAKKALLTGFLLRAIGDDTPYYVLTSHLPERGAAQRMIDAAVGAKAVSGVLQMNDPVASQALTERFGPPARPRIGPERTWQPSLPIARRA